Protein AF-A0A956T2R2-F1 (afdb_monomer_lite)

pLDDT: mean 74.55, std 13.49, range [37.69, 94.69]

Secondary structure (DSSP, 8-state):
-------PPPHHHHHHHHHHHHHHHHHHHHHHHHHHHHHHHHHHHHHHHHHHHHHHHHHHHHHHHB-GGG-EE-SSSSSEEEEE--TTPPBPTTS-B---EEEEEEEEPPTTS--EEEEEEEEPPPP-

Sequence (128 aa):
MFTRSHRGMTIVEIVSATAILILILSISFAAIRSGQRTQAGVQSTISLTGDVLAGVRQLRKDLETTNLTSVSVFETPPSCSMATTSESQPISEFGTPAWNGHIYYTLEKSDKKVAKLIRWVLPESKPG

Foldseek 3Di:
DDDPPPDPQDPVNVVVVVVVVVVVVVVVVVVVVVVVVVVVVVVVVVVVVVVVVVVVVVVVVLVVQFDPVQWDADPDPLRIKTFGADPPFDQPPVRHGDTQWMKTWDFDDDPPRDTDIDIDIGGDDPDD

Structure (mmCIF, N/CA/C/O backbone):
data_AF-A0A956T2R2-F1
#
_entry.id   AF-A0A956T2R2-F1
#
loop_
_atom_site.group_PDB
_atom_site.id
_atom_site.type_symbol
_atom_site.label_atom_id
_atom_site.label_alt_id
_atom_site.label_comp_id
_atom_site.label_asym_id
_atom_site.label_entity_id
_atom_site.label_seq_id
_atom_site.pdbx_PDB_ins_code
_atom_site.Cartn_x
_atom_site.Cartn_y
_atom_site.Cartn_z
_atom_site.occupancy
_atom_site.B_iso_or_equiv
_atom_site.auth_seq_id
_atom_site.auth_comp_id
_atom_site.auth_asym_id
_atom_site.auth_atom_id
_atom_site.pdbx_PDB_model_num
ATOM 1 N N . MET A 1 1 ? 37.352 39.498 -46.016 1.00 37.69 1 MET A N 1
ATOM 2 C CA . MET A 1 1 ? 37.502 38.805 -47.313 1.00 37.69 1 MET A CA 1
ATOM 3 C C . MET A 1 1 ? 37.034 37.366 -47.121 1.00 37.69 1 MET A C 1
ATOM 5 O O . MET A 1 1 ? 37.821 36.521 -46.727 1.00 37.69 1 MET A O 1
ATOM 9 N N . PHE A 1 2 ? 35.730 37.112 -47.261 1.00 44.75 2 PHE A N 1
ATOM 10 C CA . PHE A 1 2 ? 35.164 35.762 -47.157 1.00 44.75 2 PHE A CA 1
ATOM 11 C C . PHE A 1 2 ? 35.106 35.171 -48.562 1.00 44.75 2 PHE A C 1
ATOM 13 O O . PHE A 1 2 ? 34.284 35.581 -49.380 1.00 44.75 2 PHE A O 1
ATOM 20 N N . THR A 1 3 ? 36.003 34.240 -48.866 1.00 46.88 3 THR A N 1
ATOM 21 C CA . THR A 1 3 ? 35.925 33.445 -50.089 1.00 46.88 3 THR A CA 1
ATOM 22 C C . THR A 1 3 ? 34.761 32.470 -49.941 1.00 46.88 3 THR A C 1
ATOM 24 O O . THR A 1 3 ? 34.853 31.423 -49.305 1.00 46.88 3 THR A O 1
ATOM 27 N N . ARG A 1 4 ? 33.613 32.850 -50.508 1.00 50.78 4 ARG A N 1
ATOM 28 C CA . ARG A 1 4 ? 32.450 31.976 -50.648 1.00 50.78 4 ARG A CA 1
ATOM 29 C C . ARG A 1 4 ? 32.819 30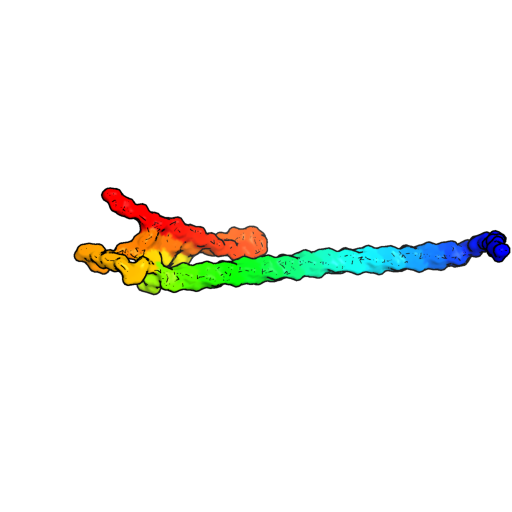.890 -51.662 1.00 50.78 4 ARG A C 1
ATOM 31 O O . ARG A 1 4 ? 32.736 31.096 -52.868 1.00 50.78 4 ARG A O 1
ATOM 38 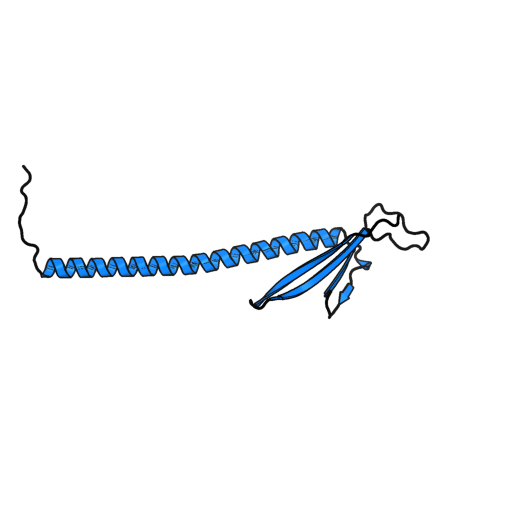N N . SER A 1 5 ? 33.310 29.761 -51.159 1.00 51.03 5 SER A N 1
ATOM 39 C CA . SER A 1 5 ? 33.584 28.566 -51.954 1.00 51.03 5 SER A CA 1
ATOM 40 C C . SER A 1 5 ? 32.259 28.019 -52.488 1.00 51.03 5 SER A C 1
ATOM 42 O O . SER A 1 5 ? 31.547 27.298 -51.794 1.00 51.03 5 SER A O 1
ATOM 44 N N . HIS A 1 6 ? 31.901 28.382 -53.720 1.00 53.88 6 HIS A N 1
ATOM 45 C CA . HIS A 1 6 ? 30.871 27.688 -54.492 1.00 53.88 6 HIS A CA 1
ATOM 46 C C . HIS A 1 6 ? 31.476 26.402 -55.069 1.00 53.88 6 HIS A C 1
ATOM 48 O O . HIS A 1 6 ? 31.714 26.282 -56.267 1.00 53.88 6 HIS A O 1
ATOM 54 N N . ARG A 1 7 ? 31.765 25.432 -54.198 1.00 63.03 7 ARG A N 1
ATOM 55 C CA . ARG A 1 7 ? 31.950 24.040 -54.613 1.00 63.03 7 ARG A CA 1
ATOM 56 C C . ARG A 1 7 ? 30.600 23.357 -54.459 1.00 63.03 7 ARG A C 1
ATOM 58 O O . ARG A 1 7 ? 30.077 23.273 -53.352 1.00 63.03 7 ARG A O 1
ATOM 65 N N . GLY A 1 8 ? 30.001 22.961 -55.581 1.00 64.44 8 GLY A N 1
ATOM 66 C CA . GLY A 1 8 ? 28.793 22.144 -55.571 1.00 64.44 8 GLY A CA 1
ATOM 67 C C . GLY A 1 8 ? 29.045 20.888 -54.743 1.00 64.44 8 GLY A C 1
ATOM 68 O O . GLY A 1 8 ? 30.078 20.240 -54.906 1.00 64.44 8 GLY A O 1
ATOM 69 N N . MET A 1 9 ? 28.130 20.594 -53.824 1.00 70.25 9 MET A N 1
ATOM 70 C CA . MET A 1 9 ? 28.221 19.413 -52.975 1.00 70.25 9 MET A CA 1
ATOM 71 C C . MET A 1 9 ? 28.152 18.171 -53.863 1.00 70.25 9 MET A C 1
ATOM 73 O O . MET A 1 9 ? 27.257 18.053 -54.705 1.00 70.25 9 MET A O 1
ATOM 77 N N . THR A 1 10 ? 29.120 17.269 -53.724 1.00 82.12 10 THR A N 1
ATOM 78 C CA . THR A 1 10 ? 29.126 16.052 -54.541 1.00 82.12 10 THR A CA 1
ATOM 79 C C . THR A 1 10 ? 28.007 15.118 -54.071 1.00 82.12 10 THR A C 1
ATOM 81 O O . THR A 1 10 ? 27.677 15.080 -52.887 1.00 82.12 10 THR A O 1
ATOM 84 N N . ILE A 1 11 ? 27.393 14.357 -54.985 1.00 79.81 11 ILE A N 1
ATOM 85 C CA . ILE A 1 11 ? 26.247 13.474 -54.671 1.00 79.81 11 ILE A CA 1
ATOM 86 C C . ILE A 1 11 ? 26.584 12.506 -53.523 1.00 79.81 11 ILE A C 1
ATOM 88 O O . ILE A 1 11 ? 25.751 12.255 -52.657 1.00 79.81 11 ILE A O 1
ATOM 92 N N . VAL A 1 12 ? 27.826 12.019 -53.472 1.00 81.38 12 VAL A N 1
ATOM 93 C CA . VAL A 1 12 ? 28.320 11.121 -52.415 1.00 81.38 12 VAL A CA 1
ATOM 94 C C . VAL A 1 12 ? 28.302 11.793 -51.038 1.00 81.38 12 VAL A C 1
ATOM 96 O O . VAL A 1 12 ? 27.950 11.157 -50.050 1.00 81.38 12 VAL A O 1
ATOM 99 N N . GLU A 1 13 ? 28.629 13.081 -50.972 1.00 81.25 13 GLU A N 1
ATOM 100 C CA . GLU A 1 13 ? 28.623 13.891 -49.748 1.00 81.25 13 GLU A CA 1
ATOM 101 C C . GLU A 1 13 ? 27.198 14.127 -49.228 1.00 81.25 13 GLU A C 1
ATOM 103 O O . GLU A 1 13 ? 26.951 14.069 -48.027 1.00 81.25 13 GLU A O 1
ATOM 108 N N . ILE A 1 14 ? 26.235 14.325 -50.136 1.00 85.69 14 ILE A N 1
ATOM 109 C CA . ILE A 1 14 ? 24.813 14.458 -49.783 1.00 85.69 14 ILE A CA 1
ATOM 110 C C . ILE A 1 14 ? 24.283 13.136 -49.221 1.00 85.69 14 ILE A C 1
ATOM 112 O O . ILE A 1 14 ? 23.589 13.129 -48.202 1.00 85.69 14 ILE A O 1
ATOM 116 N N . VAL A 1 15 ? 24.619 12.013 -49.866 1.00 87.19 15 VAL A N 1
ATOM 117 C CA . VAL A 1 15 ? 24.185 10.671 -49.447 1.00 87.19 15 VAL A CA 1
ATOM 118 C C . VAL A 1 15 ? 24.799 10.289 -48.099 1.00 87.19 15 VAL A C 1
ATOM 120 O O . VAL A 1 15 ? 24.097 9.772 -47.230 1.00 87.19 15 VAL A O 1
ATOM 123 N N . SER A 1 16 ? 26.083 10.582 -47.875 1.00 87.62 16 SER A N 1
ATOM 124 C CA . SER A 1 16 ? 26.724 10.304 -46.587 1.00 87.62 16 SER A CA 1
ATOM 125 C C . SER A 1 16 ? 26.167 11.192 -45.470 1.00 87.62 16 SER A C 1
ATOM 127 O O . SER A 1 16 ? 25.856 10.685 -44.391 1.00 87.62 16 SER A O 1
ATOM 129 N N . ALA A 1 17 ? 25.937 12.483 -45.731 1.00 87.81 17 ALA A N 1
ATOM 130 C CA . ALA A 1 17 ? 25.334 13.398 -44.764 1.00 87.81 17 ALA A CA 1
ATOM 131 C C . ALA A 1 17 ? 23.899 12.992 -44.388 1.00 87.81 17 ALA A C 1
ATOM 133 O O . ALA A 1 17 ? 23.543 12.999 -43.209 1.00 87.81 17 ALA A O 1
ATOM 134 N N . THR A 1 18 ? 23.080 12.584 -45.363 1.00 89.62 18 THR A N 1
ATOM 135 C CA . THR A 1 18 ? 21.710 12.107 -45.098 1.00 89.62 18 THR A CA 1
ATOM 136 C C . THR A 1 18 ? 21.693 10.788 -44.332 1.00 89.62 18 THR A C 1
ATOM 138 O O . THR A 1 18 ? 20.911 10.655 -43.390 1.00 89.62 18 THR A O 1
ATOM 141 N N . ALA A 1 19 ? 22.580 9.843 -44.652 1.00 91.00 19 ALA A N 1
ATOM 142 C CA . ALA A 1 19 ? 22.692 8.585 -43.913 1.00 91.00 19 ALA A CA 1
ATOM 143 C C . ALA A 1 19 ? 23.067 8.812 -42.438 1.00 91.00 19 ALA A C 1
ATOM 145 O O . ALA A 1 19 ? 22.430 8.252 -41.546 1.00 91.00 19 ALA A O 1
ATOM 146 N N . ILE A 1 20 ? 24.048 9.682 -42.172 1.00 92.56 20 ILE A N 1
ATOM 147 C CA . ILE A 1 20 ? 24.466 10.033 -40.806 1.00 92.56 20 ILE A CA 1
ATOM 148 C C . ILE A 1 20 ? 23.316 10.699 -40.044 1.00 92.56 20 ILE A C 1
ATOM 150 O O . ILE A 1 20 ? 23.062 10.364 -38.887 1.00 92.56 20 ILE A O 1
ATOM 154 N N . LEU A 1 21 ? 22.582 11.603 -40.694 1.00 93.75 21 LEU A N 1
ATOM 155 C CA . LEU A 1 21 ? 21.477 12.322 -40.067 1.00 93.75 21 LEU A CA 1
ATOM 156 C C . LEU A 1 21 ? 20.320 11.385 -39.681 1.00 93.75 21 LEU A C 1
ATOM 158 O O . LEU A 1 21 ? 19.794 11.490 -38.574 1.00 93.75 21 LEU A O 1
ATOM 162 N N . ILE A 1 22 ? 19.973 10.419 -40.538 1.00 94.69 22 ILE A N 1
ATOM 163 C CA . ILE A 1 22 ? 18.971 9.385 -40.226 1.00 94.69 22 ILE A CA 1
ATOM 164 C C . ILE A 1 22 ? 19.426 8.528 -39.039 1.00 94.69 22 ILE A C 1
ATOM 166 O O . ILE A 1 22 ? 18.631 8.230 -38.144 1.00 94.69 22 ILE A O 1
ATOM 170 N N . LEU A 1 23 ? 20.709 8.164 -38.997 1.00 94.12 23 LEU A N 1
ATOM 171 C CA . LEU A 1 23 ? 21.274 7.344 -37.928 1.00 94.12 23 LEU A CA 1
ATOM 172 C C . LEU A 1 23 ? 21.200 8.077 -36.580 1.00 94.12 23 LEU A C 1
ATOM 174 O O . LEU A 1 23 ? 20.687 7.522 -35.608 1.00 94.12 23 LEU A O 1
ATOM 178 N N . ILE A 1 24 ? 21.586 9.354 -36.542 1.00 94.00 24 ILE A N 1
ATOM 179 C CA . ILE A 1 24 ? 21.465 10.196 -35.343 1.00 94.00 24 ILE A CA 1
ATOM 180 C C . ILE A 1 24 ? 20.003 10.279 -34.887 1.00 94.00 24 ILE A C 1
ATOM 182 O O . ILE A 1 24 ? 19.714 10.011 -33.721 1.00 94.00 24 ILE A O 1
ATOM 186 N N . LEU A 1 25 ? 19.070 10.570 -35.800 1.00 93.75 25 LEU A N 1
ATOM 187 C CA . LEU A 1 25 ? 17.646 10.669 -35.466 1.00 93.75 25 LEU A CA 1
ATOM 188 C C . LEU A 1 25 ? 17.083 9.353 -34.913 1.00 93.75 25 LEU A C 1
ATOM 190 O O . LEU A 1 25 ? 16.322 9.373 -33.945 1.00 93.75 25 LEU A O 1
ATOM 194 N N . SER A 1 26 ? 17.477 8.210 -35.478 1.00 92.06 26 SER A N 1
ATOM 195 C CA . SER A 1 26 ? 17.033 6.895 -35.002 1.00 92.06 26 SER A CA 1
ATOM 196 C C . SER A 1 26 ? 17.535 6.574 -33.591 1.00 92.06 26 SER A C 1
ATOM 198 O O . SER A 1 26 ? 16.757 6.100 -32.760 1.00 92.06 26 SER A O 1
ATOM 200 N N . ILE A 1 27 ? 18.793 6.905 -33.278 1.00 91.62 27 ILE A N 1
ATOM 201 C CA . ILE A 1 27 ? 19.361 6.735 -31.935 1.00 91.62 27 ILE A CA 1
ATOM 202 C C . ILE A 1 27 ? 18.655 7.664 -30.946 1.00 91.62 27 ILE A C 1
ATOM 204 O O . ILE A 1 27 ? 18.245 7.218 -29.873 1.00 91.62 27 ILE A O 1
ATOM 208 N N . SER A 1 28 ? 18.457 8.936 -31.303 1.00 91.12 28 SER A N 1
ATOM 209 C CA . SER A 1 28 ? 17.742 9.892 -30.452 1.00 91.12 28 SER A CA 1
ATOM 210 C C . SER A 1 28 ? 16.311 9.434 -30.169 1.00 91.12 28 SER A C 1
ATOM 212 O O . SER A 1 28 ? 15.867 9.462 -29.021 1.00 91.12 28 SER A O 1
ATOM 214 N N . PHE A 1 29 ? 15.600 8.941 -31.185 1.00 89.88 29 PHE A N 1
ATOM 215 C CA . PHE A 1 29 ? 14.246 8.418 -31.024 1.00 89.88 29 PHE A CA 1
ATOM 216 C C . PHE A 1 29 ? 14.207 7.175 -30.123 1.00 89.88 29 PHE A C 1
ATOM 218 O O . PHE A 1 29 ? 13.356 7.073 -29.233 1.00 89.88 29 PHE A O 1
ATOM 225 N N . ALA A 1 30 ? 15.153 6.249 -30.297 1.00 84.75 30 ALA A N 1
ATOM 226 C CA . ALA A 1 30 ? 15.280 5.069 -29.447 1.00 84.75 30 ALA A CA 1
ATOM 227 C C . ALA A 1 30 ? 15.579 5.442 -27.984 1.00 84.75 30 ALA A C 1
ATOM 229 O O . ALA A 1 30 ? 14.966 4.884 -27.071 1.00 84.75 30 ALA A O 1
ATOM 230 N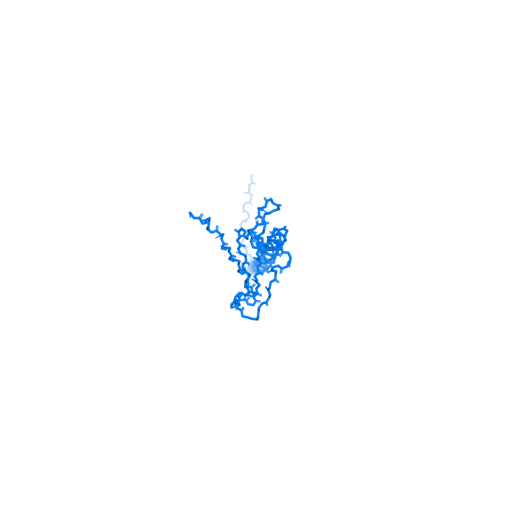 N . ALA A 1 31 ? 16.458 6.422 -27.754 1.00 81.75 31 ALA A N 1
ATOM 231 C CA . ALA A 1 31 ? 16.807 6.906 -26.422 1.00 81.75 31 ALA A CA 1
ATOM 232 C C . ALA A 1 31 ? 15.608 7.552 -25.707 1.00 81.75 31 ALA A C 1
ATOM 234 O O . ALA A 1 31 ? 15.338 7.225 -24.551 1.00 81.75 31 ALA A O 1
ATOM 235 N N . ILE A 1 32 ? 14.836 8.396 -26.402 1.00 86.00 32 ILE A N 1
ATOM 236 C CA . ILE A 1 32 ? 13.627 9.026 -25.844 1.00 86.00 32 ILE A CA 1
ATOM 237 C C . ILE A 1 32 ? 12.586 7.961 -25.478 1.00 86.00 32 ILE A C 1
ATOM 239 O O . ILE A 1 32 ? 12.045 7.972 -24.371 1.00 86.00 32 ILE A O 1
ATOM 243 N N . ARG A 1 33 ? 12.338 6.994 -26.372 1.00 80.31 33 ARG A N 1
ATOM 244 C CA . ARG A 1 33 ? 11.376 5.909 -26.121 1.00 80.31 33 ARG A CA 1
ATOM 245 C C . ARG A 1 33 ? 11.812 5.003 -24.966 1.00 80.31 33 ARG A C 1
ATOM 247 O O . ARG A 1 33 ? 10.968 4.531 -24.206 1.00 80.31 33 ARG A O 1
ATOM 254 N N . SER A 1 34 ? 13.115 4.760 -24.829 1.00 75.69 34 SER A N 1
ATOM 255 C CA . SER A 1 34 ? 13.685 4.024 -23.699 1.00 75.69 34 SER A CA 1
ATOM 256 C C . SER A 1 34 ? 13.502 4.795 -22.386 1.00 75.69 34 SER A C 1
ATOM 258 O O . SER A 1 34 ? 12.970 4.251 -21.420 1.00 75.69 34 SER A O 1
ATOM 260 N N . GLY A 1 35 ? 13.817 6.095 -22.376 1.00 64.88 35 GLY A N 1
ATOM 261 C CA . GLY A 1 35 ? 13.656 6.964 -21.208 1.00 64.88 35 GLY A CA 1
ATOM 262 C C . GLY A 1 35 ? 12.213 7.043 -20.703 1.00 64.88 35 GLY A C 1
ATOM 263 O O . GLY A 1 35 ? 11.980 6.927 -19.502 1.00 64.88 35 GLY A O 1
ATOM 264 N N . GLN A 1 36 ? 11.233 7.144 -21.607 1.00 71.62 36 GLN A N 1
ATOM 265 C CA . GLN A 1 36 ? 9.810 7.157 -21.240 1.00 71.62 36 GLN A CA 1
ATOM 266 C C . GLN A 1 36 ? 9.359 5.858 -20.553 1.00 71.62 36 GLN A C 1
ATOM 268 O O . GLN A 1 36 ? 8.576 5.898 -19.604 1.00 71.62 36 GLN A O 1
ATOM 273 N N . ARG A 1 37 ? 9.872 4.699 -20.989 1.00 61.03 37 ARG A N 1
ATOM 274 C CA . ARG A 1 37 ? 9.563 3.402 -20.361 1.00 61.03 37 ARG A CA 1
ATOM 275 C C . ARG A 1 37 ? 10.169 3.290 -18.964 1.00 61.03 37 ARG A C 1
ATOM 277 O O . ARG A 1 37 ? 9.504 2.802 -18.053 1.00 61.03 37 ARG A O 1
ATOM 284 N N . THR A 1 38 ? 11.390 3.784 -18.784 1.00 64.56 38 THR A N 1
ATOM 285 C CA . THR A 1 38 ? 12.073 3.780 -17.484 1.00 64.56 38 THR A CA 1
ATOM 286 C C . THR A 1 38 ? 11.405 4.732 -16.491 1.00 64.56 38 THR A C 1
ATOM 288 O O . THR A 1 38 ? 11.184 4.356 -15.342 1.00 64.56 38 THR A O 1
ATOM 291 N N . GLN A 1 39 ? 11.005 5.931 -16.927 1.00 60.84 39 GLN A N 1
ATOM 292 C CA . GLN A 1 39 ? 10.312 6.896 -16.066 1.00 60.84 39 GLN A CA 1
ATOM 293 C C . GLN A 1 39 ? 8.959 6.371 -15.574 1.00 60.84 39 GLN A C 1
ATOM 295 O O . GLN A 1 39 ? 8.654 6.493 -14.389 1.00 60.84 39 GLN A O 1
ATOM 300 N N . ALA A 1 40 ? 8.178 5.732 -16.451 1.00 60.28 40 ALA A N 1
ATOM 301 C CA . ALA A 1 40 ? 6.892 5.153 -16.069 1.00 60.28 40 ALA A CA 1
ATOM 302 C C . ALA A 1 40 ? 7.041 4.061 -14.992 1.00 60.28 40 ALA A C 1
ATOM 304 O O . ALA A 1 40 ? 6.276 4.048 -14.029 1.00 60.28 40 ALA A O 1
ATOM 305 N N . GLY A 1 41 ? 8.048 3.187 -15.120 1.00 54.78 41 GLY A N 1
ATOM 306 C CA . GLY A 1 41 ? 8.303 2.112 -14.1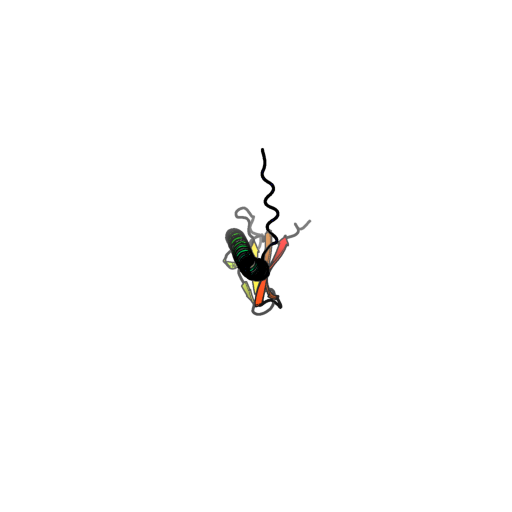53 1.00 54.78 41 GLY A CA 1
ATOM 307 C C . GLY A 1 41 ? 8.836 2.603 -12.802 1.00 54.78 41 GLY A C 1
ATOM 308 O O . GLY A 1 41 ? 8.450 2.088 -11.749 1.00 54.78 41 GLY A O 1
ATOM 309 N N . VAL A 1 42 ? 9.693 3.627 -12.803 1.00 59.75 42 VAL A N 1
ATOM 310 C CA . VAL A 1 42 ? 10.217 4.221 -11.562 1.00 59.75 42 VAL A CA 1
ATOM 311 C C . VAL A 1 42 ? 9.112 4.972 -10.819 1.00 59.75 42 VAL A C 1
ATOM 313 O O . VAL A 1 42 ? 8.933 4.752 -9.622 1.00 59.75 42 VAL A O 1
ATOM 316 N N . GLN A 1 43 ? 8.308 5.775 -11.522 1.00 55.50 43 GLN A N 1
ATOM 317 C CA . GLN A 1 43 ? 7.211 6.521 -10.906 1.00 55.50 43 GLN A CA 1
ATOM 318 C C . GLN A 1 43 ? 6.170 5.588 -10.277 1.00 55.50 43 GLN A C 1
ATOM 320 O O . GLN A 1 43 ? 5.769 5.807 -9.136 1.00 55.50 43 GLN A O 1
ATOM 325 N N . SER A 1 44 ? 5.780 4.508 -10.967 1.00 54.59 44 SER A N 1
ATOM 326 C CA . SER A 1 44 ? 4.834 3.535 -10.406 1.00 54.59 44 SER A CA 1
ATOM 327 C C . SER A 1 44 ? 5.379 2.847 -9.155 1.00 54.59 44 SER A C 1
ATOM 329 O O . SER A 1 44 ? 4.637 2.623 -8.205 1.00 54.59 44 SER A O 1
ATOM 331 N N . THR A 1 45 ? 6.679 2.542 -9.129 1.00 55.47 45 THR A N 1
ATOM 332 C CA . THR A 1 45 ? 7.320 1.881 -7.982 1.00 55.47 45 THR A CA 1
ATOM 333 C C . THR A 1 45 ? 7.393 2.812 -6.772 1.00 55.47 45 THR A C 1
ATOM 335 O O . THR A 1 45 ? 7.092 2.397 -5.651 1.00 55.47 45 THR A O 1
ATOM 338 N N . ILE A 1 46 ? 7.737 4.085 -6.990 1.00 51.91 46 ILE A N 1
ATOM 339 C CA . ILE A 1 46 ? 7.797 5.096 -5.927 1.00 51.91 46 ILE A CA 1
ATOM 340 C C . ILE A 1 46 ? 6.401 5.349 -5.347 1.00 51.91 46 ILE A C 1
ATOM 342 O O . ILE A 1 46 ? 6.249 5.344 -4.126 1.00 51.91 46 ILE A O 1
ATOM 346 N N . SER A 1 47 ? 5.377 5.507 -6.192 1.00 56.56 47 SER A N 1
ATOM 347 C CA . SER A 1 47 ? 3.997 5.713 -5.735 1.00 56.56 47 SER A CA 1
ATOM 348 C C . SER A 1 47 ? 3.471 4.529 -4.919 1.00 56.56 47 SER A C 1
ATOM 350 O O . SER A 1 47 ? 2.965 4.734 -3.820 1.00 56.56 47 SER A O 1
ATOM 352 N N . LEU A 1 48 ? 3.676 3.290 -5.387 1.00 64.19 48 LEU A N 1
ATOM 353 C CA . LEU A 1 48 ? 3.273 2.088 -4.645 1.00 64.19 48 LEU A CA 1
ATOM 354 C C . LEU A 1 48 ? 3.973 1.991 -3.283 1.00 64.19 48 LEU A C 1
ATOM 356 O O . LEU A 1 48 ? 3.343 1.670 -2.278 1.00 64.19 48 LEU A O 1
ATOM 360 N N . THR A 1 49 ? 5.271 2.298 -3.234 1.00 68.44 49 THR A N 1
ATOM 361 C CA . THR A 1 49 ? 6.039 2.269 -1.981 1.00 68.44 49 THR A CA 1
ATOM 362 C C . THR A 1 49 ? 5.547 3.340 -1.003 1.00 68.44 49 THR A C 1
ATOM 364 O O . THR A 1 49 ? 5.427 3.076 0.194 1.00 68.44 49 THR A O 1
ATOM 367 N N . GLY A 1 50 ? 5.220 4.536 -1.504 1.00 68.50 50 GLY A N 1
ATOM 368 C CA . GLY A 1 50 ? 4.655 5.625 -0.706 1.00 68.50 50 GLY A CA 1
ATOM 369 C C . GLY A 1 50 ? 3.310 5.263 -0.075 1.00 68.50 50 GLY A C 1
ATOM 370 O O . GLY A 1 50 ? 3.136 5.444 1.132 1.00 68.50 50 GLY A O 1
ATOM 371 N N . ASP A 1 51 ? 2.400 4.685 -0.860 1.00 72.31 51 ASP A N 1
ATOM 372 C CA . ASP A 1 51 ? 1.068 4.283 -0.397 1.00 72.31 51 ASP A CA 1
ATOM 373 C C . ASP A 1 51 ? 1.138 3.171 0.660 1.00 72.31 51 ASP A C 1
ATOM 375 O O . ASP A 1 51 ? 0.442 3.228 1.677 1.00 72.31 51 ASP A O 1
ATOM 379 N N . VAL A 1 52 ? 2.032 2.191 0.480 1.00 76.44 52 VAL A N 1
ATOM 380 C CA . VAL A 1 52 ? 2.254 1.123 1.469 1.00 76.44 52 VAL A CA 1
ATOM 381 C C . VAL A 1 52 ? 2.793 1.695 2.780 1.00 76.44 52 VAL A C 1
ATOM 383 O O . VAL A 1 52 ? 2.286 1.360 3.850 1.00 76.44 52 VAL A O 1
ATOM 386 N N . LEU A 1 53 ? 3.782 2.593 2.727 1.00 79.81 53 LEU A N 1
ATOM 387 C CA . LEU A 1 53 ? 4.336 3.218 3.932 1.00 79.81 53 LEU A CA 1
ATOM 388 C C . LEU A 1 53 ? 3.302 4.079 4.666 1.00 79.81 53 LEU A C 1
ATOM 390 O O . LEU A 1 53 ? 3.253 4.055 5.898 1.00 79.81 53 LEU A O 1
ATOM 394 N N . ALA A 1 54 ? 2.468 4.820 3.934 1.00 81.44 54 ALA A N 1
ATOM 395 C CA . ALA A 1 54 ? 1.372 5.587 4.516 1.00 81.44 54 ALA A CA 1
ATOM 396 C C . ALA A 1 54 ? 0.343 4.666 5.194 1.00 81.44 54 ALA A C 1
ATOM 398 O O . ALA A 1 54 ? -0.034 4.912 6.340 1.00 81.44 54 ALA A O 1
ATOM 399 N N . GLY A 1 55 ? -0.035 3.565 4.534 1.00 82.00 55 GLY A N 1
ATOM 400 C CA . GLY A 1 55 ? -0.937 2.555 5.087 1.00 82.00 55 GLY A CA 1
ATOM 401 C C . GLY A 1 55 ? -0.397 1.907 6.363 1.00 82.00 55 GLY A C 1
ATOM 402 O O . GLY A 1 55 ? -1.114 1.823 7.357 1.00 82.00 55 GLY A O 1
ATOM 403 N N . VAL A 1 56 ? 0.884 1.523 6.382 1.00 83.06 56 VAL A N 1
ATOM 404 C CA . VAL A 1 56 ? 1.536 0.932 7.565 1.00 83.06 56 VAL A CA 1
ATOM 405 C C . VAL A 1 56 ? 1.589 1.920 8.731 1.00 83.06 56 VAL A C 1
ATOM 407 O O . VAL A 1 56 ? 1.298 1.545 9.866 1.00 83.06 56 VAL A O 1
ATOM 410 N N . ARG A 1 57 ? 1.929 3.191 8.477 1.00 86.44 57 ARG A N 1
ATOM 411 C CA . ARG A 1 57 ? 1.930 4.234 9.519 1.00 86.44 57 ARG A CA 1
ATOM 412 C C . ARG A 1 57 ? 0.537 4.449 10.103 1.00 86.44 57 ARG A C 1
ATOM 414 O O . ARG A 1 57 ? 0.404 4.566 11.317 1.00 86.44 57 ARG A O 1
ATOM 421 N N . GLN A 1 58 ? -0.482 4.476 9.248 1.00 84.81 58 GLN A N 1
ATOM 422 C CA . GLN A 1 58 ? -1.866 4.633 9.677 1.00 84.81 58 GLN A CA 1
ATOM 423 C C . GLN A 1 58 ? -2.327 3.438 10.520 1.00 84.81 58 GLN A C 1
ATOM 425 O O . GLN A 1 58 ? -2.848 3.632 11.612 1.00 84.81 58 GLN A O 1
ATOM 430 N N . LEU A 1 59 ? -2.063 2.213 10.060 1.00 84.44 59 LEU A N 1
ATOM 431 C CA . LEU A 1 59 ? -2.427 0.988 10.771 1.00 84.44 59 LEU A CA 1
ATOM 432 C C . LEU A 1 59 ? -1.732 0.888 12.134 1.00 84.44 59 LEU A C 1
ATOM 434 O O . LEU A 1 59 ? -2.351 0.481 13.112 1.00 84.44 59 LEU A O 1
ATOM 438 N N . ARG A 1 60 ? -0.468 1.319 12.228 1.00 86.69 60 ARG A N 1
ATOM 439 C CA . ARG A 1 60 ? 0.253 1.404 13.504 1.00 86.69 60 ARG A CA 1
ATOM 440 C C . ARG A 1 60 ? -0.432 2.354 14.485 1.00 86.69 60 ARG A C 1
ATOM 442 O O . ARG A 1 60 ? -0.672 1.973 15.622 1.00 86.69 60 ARG A O 1
ATOM 449 N N . LYS A 1 61 ? -0.778 3.561 14.033 1.00 85.94 61 LYS A N 1
ATOM 450 C CA . LYS A 1 61 ? -1.477 4.557 14.855 1.00 85.94 61 LYS A CA 1
ATOM 451 C C . LYS A 1 61 ? -2.840 4.046 15.330 1.00 85.94 61 LYS A C 1
ATOM 453 O O . LYS A 1 61 ? -3.236 4.277 16.468 1.00 85.94 61 LYS A O 1
ATOM 458 N N . ASP A 1 62 ? -3.561 3.348 14.459 1.00 85.88 62 ASP A N 1
ATOM 459 C CA . ASP A 1 62 ? -4.857 2.772 14.804 1.00 85.88 62 ASP A CA 1
ATOM 460 C C . ASP A 1 62 ? -4.697 1.633 15.829 1.00 85.88 62 ASP A C 1
ATOM 462 O O . ASP A 1 62 ? -5.422 1.612 16.818 1.00 85.88 62 ASP A O 1
ATOM 466 N N . LEU A 1 63 ? -3.682 0.769 15.690 1.00 82.94 63 LEU A N 1
ATOM 467 C CA . LEU A 1 63 ? -3.338 -0.251 16.692 1.00 82.94 63 LEU A CA 1
ATOM 468 C C . LEU A 1 63 ? -2.980 0.342 18.061 1.00 82.94 63 LEU A C 1
ATOM 470 O O . LEU A 1 63 ? -3.409 -0.195 19.074 1.00 82.94 63 LEU A O 1
ATOM 474 N N . GLU A 1 64 ? -2.231 1.446 18.097 1.00 84.31 64 GLU A N 1
ATOM 475 C CA . GLU A 1 64 ? -1.851 2.134 19.343 1.00 84.31 64 GLU A CA 1
ATOM 476 C C . GLU A 1 64 ? -3.064 2.693 20.106 1.00 84.31 64 GLU A C 1
ATOM 478 O O . GLU A 1 64 ? -3.015 2.829 21.322 1.00 84.31 64 GLU A O 1
ATOM 483 N N . THR A 1 65 ? -4.161 2.995 19.407 1.00 79.88 65 THR A N 1
ATOM 484 C CA . THR A 1 65 ? -5.401 3.532 20.006 1.00 79.88 65 THR A CA 1
ATOM 485 C C . THR A 1 65 ? -6.495 2.476 20.191 1.00 79.88 65 THR A C 1
ATOM 487 O O . THR A 1 65 ? -7.579 2.770 20.703 1.00 79.88 65 THR A O 1
ATOM 490 N N . THR A 1 66 ? -6.226 1.243 19.764 1.00 82.38 66 THR A N 1
ATOM 491 C CA . THR A 1 66 ? -7.157 0.119 19.826 1.00 82.38 66 THR A CA 1
ATOM 492 C C . THR A 1 66 ? -6.923 -0.677 21.101 1.00 82.38 66 THR A C 1
ATOM 494 O O . THR A 1 66 ? -5.787 -0.987 21.455 1.00 82.38 66 THR A O 1
ATOM 497 N N . ASN A 1 67 ? -7.998 -1.108 21.758 1.00 78.81 67 ASN A N 1
ATOM 498 C CA . ASN A 1 67 ? -7.862 -2.133 22.785 1.00 78.81 67 ASN A CA 1
ATOM 499 C C . ASN A 1 67 ? -7.588 -3.482 22.116 1.00 78.81 67 ASN A C 1
ATOM 501 O O . ASN A 1 67 ? -8.433 -3.988 21.374 1.00 78.81 67 ASN A O 1
ATOM 505 N N . LEU A 1 68 ? -6.432 -4.085 22.390 1.00 76.50 68 LEU A N 1
ATOM 506 C CA . LEU A 1 68 ? -6.001 -5.331 21.749 1.00 76.50 68 LEU A CA 1
ATOM 507 C C . LEU A 1 68 ? -6.994 -6.491 21.933 1.00 76.50 68 LEU A C 1
ATOM 509 O O . LEU A 1 68 ? -7.052 -7.373 21.082 1.00 76.50 68 LEU A O 1
ATOM 513 N N . THR A 1 69 ? -7.812 -6.480 22.990 1.00 77.38 69 THR A N 1
ATOM 514 C CA . THR A 1 69 ? -8.849 -7.504 23.219 1.00 77.38 69 THR A CA 1
ATOM 515 C C . THR A 1 69 ? -10.050 -7.386 22.280 1.00 77.38 69 THR A C 1
ATOM 517 O O . THR A 1 69 ? -10.804 -8.342 22.130 1.00 77.38 69 THR A O 1
ATOM 520 N N . SER A 1 70 ? -10.233 -6.231 21.638 1.00 80.75 70 SER A N 1
ATOM 521 C CA . SER A 1 70 ? -11.352 -5.957 20.728 1.00 80.75 70 SER A CA 1
ATOM 522 C C . SER A 1 70 ? -11.064 -6.306 19.265 1.00 80.75 70 SER A C 1
ATOM 524 O O . SER A 1 70 ? -11.958 -6.215 18.420 1.00 80.75 70 SER A O 1
ATOM 526 N N . VAL A 1 71 ? -9.820 -6.683 18.949 1.00 83.62 71 VAL A N 1
ATOM 527 C CA . VAL A 1 71 ? -9.407 -6.999 17.581 1.00 83.62 71 VAL A CA 1
ATOM 528 C C . VAL A 1 71 ? -10.048 -8.314 17.156 1.00 83.62 71 VAL A C 1
ATOM 530 O O . VAL A 1 71 ? -9.805 -9.365 17.745 1.00 83.62 71 VAL A O 1
ATOM 533 N N . SER A 1 72 ? -10.855 -8.257 16.104 1.00 85.25 72 SER A N 1
ATOM 534 C CA . SER A 1 72 ? -11.528 -9.416 15.518 1.00 85.25 72 SER A CA 1
ATOM 535 C C . SER A 1 72 ? -11.269 -9.470 14.019 1.00 85.25 72 SER A C 1
ATOM 537 O O . SER A 1 72 ? -11.237 -8.443 13.343 1.00 85.25 72 SER A O 1
ATOM 539 N N . VAL A 1 73 ? -11.048 -10.678 13.503 1.00 86.50 73 VAL A N 1
ATOM 540 C CA . VAL A 1 73 ? -10.745 -10.942 12.092 1.00 86.50 73 VAL A CA 1
ATOM 541 C C . VAL A 1 73 ? -11.867 -11.789 11.513 1.00 86.50 73 VAL A C 1
ATOM 543 O O . VAL A 1 73 ? -12.301 -12.753 12.142 1.00 86.50 73 VAL A O 1
ATOM 546 N N . PHE A 1 74 ? -12.320 -11.437 10.315 1.00 86.19 74 PHE A N 1
ATOM 547 C CA . PHE A 1 74 ? -13.427 -12.101 9.638 1.00 86.19 74 PHE A CA 1
ATOM 548 C C . PHE A 1 74 ? -13.015 -12.513 8.223 1.00 86.19 74 PHE A C 1
ATOM 550 O O . PHE A 1 74 ? -12.245 -11.825 7.552 1.00 86.19 74 PHE A O 1
ATOM 557 N N . GLU A 1 75 ? -13.555 -13.636 7.748 1.00 80.44 75 GLU A N 1
ATOM 558 C CA . GLU A 1 75 ? -13.340 -14.101 6.370 1.00 80.44 75 GLU A CA 1
ATOM 559 C C . GLU A 1 75 ? -14.124 -13.262 5.349 1.00 80.44 75 GLU A C 1
ATOM 561 O O . GLU A 1 75 ? -13.715 -13.115 4.196 1.00 80.44 75 GLU A O 1
ATOM 566 N N . THR A 1 76 ? -15.239 -12.672 5.781 1.00 81.50 76 THR A N 1
ATOM 567 C CA . THR A 1 76 ? -16.078 -11.770 4.989 1.00 81.50 76 THR A CA 1
ATOM 568 C C . THR A 1 76 ? -15.864 -10.316 5.405 1.00 81.50 76 THR A C 1
ATOM 570 O O . THR A 1 76 ? -15.597 -10.063 6.577 1.00 81.50 76 THR A O 1
ATOM 573 N N . PRO A 1 77 ? -16.024 -9.337 4.495 1.00 79.12 77 PRO A N 1
ATOM 574 C CA . PRO A 1 77 ? -15.994 -7.924 4.858 1.00 79.12 77 PRO A CA 1
ATOM 575 C C . PRO A 1 77 ? -16.978 -7.594 6.000 1.00 79.12 77 PRO A C 1
ATOM 577 O O . PRO A 1 77 ? -18.131 -8.022 5.924 1.00 79.12 77 PRO A O 1
ATOM 580 N N . PRO A 1 78 ? -16.569 -6.803 7.009 1.00 82.12 78 PRO A N 1
ATOM 581 C CA . PRO A 1 78 ? -15.229 -6.239 7.199 1.00 82.12 78 PRO A CA 1
ATOM 582 C C . PRO A 1 78 ? -14.201 -7.298 7.625 1.00 82.12 78 PRO A C 1
ATOM 584 O O . PRO A 1 78 ? -14.416 -7.998 8.601 1.00 82.12 78 PRO A O 1
ATOM 587 N N . SER A 1 79 ? -13.058 -7.386 6.935 1.00 82.88 79 SER A N 1
ATOM 588 C CA . SER A 1 79 ? -12.022 -8.401 7.207 1.00 82.88 79 SER A CA 1
ATOM 589 C C . SER A 1 79 ? -11.355 -8.259 8.580 1.00 82.88 79 SER A C 1
ATOM 591 O O . SER A 1 79 ? -10.832 -9.232 9.117 1.00 82.88 79 SER A O 1
ATOM 593 N N . CYS A 1 80 ? -11.342 -7.056 9.151 1.00 84.69 80 CYS A N 1
ATOM 594 C CA . CYS A 1 80 ? -10.868 -6.801 10.508 1.00 84.69 80 CYS A CA 1
ATOM 595 C C . CYS A 1 80 ? -11.713 -5.700 11.160 1.00 84.69 80 CYS A C 1
ATOM 597 O O . CYS A 1 80 ? -12.056 -4.715 10.501 1.00 84.69 80 CYS A O 1
ATOM 599 N N . SER A 1 81 ? -12.028 -5.865 12.442 1.00 86.88 81 SER A N 1
ATOM 600 C CA . SER A 1 81 ? -12.705 -4.880 13.287 1.00 86.88 81 SER A CA 1
ATOM 601 C C . SER A 1 81 ? -11.884 -4.622 14.543 1.00 86.88 81 SER A C 1
ATOM 603 O O . SER A 1 81 ? -11.329 -5.543 15.141 1.00 86.88 81 SER A O 1
ATOM 605 N N . MET A 1 82 ? -11.821 -3.359 14.940 1.00 87.88 82 MET A N 1
ATOM 606 C CA . MET A 1 82 ? -11.009 -2.855 16.041 1.00 87.88 82 MET A CA 1
ATOM 607 C C . MET A 1 82 ? -11.826 -1.816 16.802 1.00 87.88 82 MET A C 1
ATOM 609 O O . MET A 1 82 ? -12.386 -0.916 16.179 1.00 87.88 82 MET A O 1
ATOM 613 N N . ALA A 1 83 ? -11.924 -1.922 18.125 1.00 84.50 83 ALA A N 1
ATOM 614 C CA . ALA A 1 83 ? -12.585 -0.908 18.940 1.00 84.50 83 ALA A CA 1
ATOM 615 C C . ALA A 1 83 ? -11.545 0.021 19.574 1.00 84.50 83 ALA A C 1
ATOM 617 O O . ALA A 1 83 ? -10.552 -0.421 20.161 1.00 84.50 83 ALA A O 1
ATOM 618 N N . THR A 1 84 ? -11.772 1.325 19.446 1.00 79.50 84 THR A N 1
ATOM 619 C CA . THR A 1 84 ? -10.878 2.335 20.005 1.00 79.50 84 THR A CA 1
ATOM 620 C C . THR A 1 84 ? -11.295 2.676 21.425 1.00 79.50 84 THR A C 1
ATOM 622 O O . THR A 1 84 ? -12.476 2.836 21.736 1.00 79.50 84 THR A O 1
ATOM 625 N N . THR A 1 85 ? -10.311 2.803 22.308 1.00 71.75 85 THR A N 1
ATOM 626 C CA . THR A 1 85 ? -10.530 3.221 23.698 1.00 71.75 85 THR A CA 1
ATOM 627 C C . THR A 1 85 ? -9.645 4.410 23.992 1.00 71.75 85 THR A C 1
ATOM 629 O O . THR A 1 85 ? -8.479 4.421 23.605 1.00 71.75 85 THR A O 1
ATOM 632 N N . SER A 1 86 ? -10.169 5.409 24.694 1.00 66.44 86 SER A N 1
ATOM 633 C CA . SER A 1 86 ? -9.306 6.430 25.287 1.00 66.44 86 SER A CA 1
ATOM 634 C C . SER A 1 86 ? -8.835 5.913 26.639 1.00 66.44 86 SER A C 1
ATOM 636 O O . SER A 1 86 ? -9.64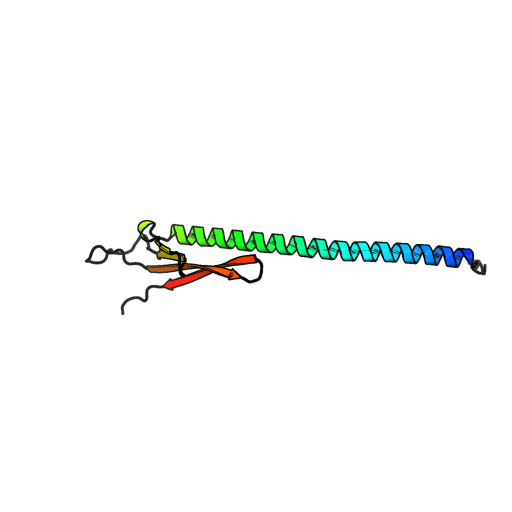5 5.406 27.412 1.00 66.44 86 SER A O 1
ATOM 638 N N . GLU A 1 87 ? -7.546 6.077 26.942 1.00 59.28 87 GLU A N 1
ATOM 639 C CA . GLU A 1 87 ? -6.941 5.681 28.225 1.00 59.28 87 GLU A CA 1
ATOM 640 C C . GLU A 1 87 ? -7.633 6.305 29.454 1.00 59.28 87 GLU A C 1
ATOM 642 O O . GLU A 1 87 ? -7.452 5.833 30.571 1.00 59.28 87 GLU A O 1
ATOM 647 N N . SER A 1 88 ? -8.442 7.353 29.260 1.00 58.34 88 SER A N 1
ATOM 648 C CA . SER A 1 88 ? -9.077 8.136 30.327 1.00 58.34 88 SER A CA 1
ATOM 649 C C . SER A 1 88 ? -10.579 7.863 30.518 1.00 58.34 88 SER A C 1
ATOM 651 O O . SER A 1 88 ? -11.239 8.624 31.232 1.00 58.34 88 SER A O 1
ATOM 653 N N . GLN A 1 89 ? -11.173 6.860 29.866 1.00 57.69 89 GLN A N 1
ATOM 654 C CA . GLN A 1 89 ? -12.633 6.729 29.899 1.00 57.69 89 GLN A CA 1
ATOM 655 C C . GLN A 1 89 ? -13.188 5.991 31.121 1.00 57.69 89 GLN A C 1
ATOM 657 O O . GLN A 1 89 ? -12.637 4.968 31.529 1.00 57.69 89 GLN A O 1
ATOM 662 N N . PRO A 1 90 ? -14.312 6.479 31.685 1.00 55.47 90 PRO A N 1
ATOM 663 C CA . PRO A 1 90 ? -15.013 5.776 32.742 1.00 55.47 90 PRO A CA 1
ATOM 664 C C . PRO A 1 90 ? -15.532 4.441 32.206 1.00 55.47 90 PRO A C 1
ATOM 666 O O . PRO A 1 90 ? -16.105 4.354 31.119 1.00 55.47 90 PRO A O 1
ATOM 669 N N . ILE A 1 91 ? -15.310 3.395 32.990 1.00 59.88 91 ILE A N 1
ATOM 670 C CA . ILE A 1 91 ? -15.927 2.092 32.778 1.00 59.88 91 ILE A CA 1
ATOM 671 C C . ILE A 1 91 ? -17.432 2.284 33.019 1.00 59.88 91 ILE A C 1
ATOM 673 O O . ILE A 1 91 ? -17.821 2.918 34.001 1.00 59.88 91 ILE A O 1
ATOM 677 N N . SER A 1 92 ? -18.271 1.779 32.113 1.00 61.47 92 SER A N 1
ATOM 678 C CA . SER A 1 92 ? -19.725 1.719 32.311 1.00 61.47 92 SER A CA 1
ATOM 679 C C . SER A 1 92 ? -20.055 1.021 33.636 1.00 61.47 92 SER A C 1
ATOM 681 O O . SER A 1 92 ? -19.299 0.156 34.081 1.00 61.47 92 SER A O 1
ATOM 683 N N . GLU A 1 93 ? -21.206 1.317 34.248 1.00 61.19 93 GLU A N 1
ATOM 684 C CA . GLU A 1 93 ? -21.675 0.641 35.474 1.00 61.19 93 GLU A CA 1
ATOM 685 C C . GLU A 1 93 ? -21.704 -0.897 35.342 1.00 61.19 93 GLU A C 1
ATOM 687 O O . GLU A 1 93 ? -21.608 -1.616 36.333 1.00 61.19 93 GLU A O 1
ATOM 692 N N . PHE A 1 94 ? -21.756 -1.407 34.107 1.00 64.56 94 PHE A N 1
ATOM 693 C CA . PHE A 1 94 ? -21.734 -2.833 33.775 1.00 64.56 94 PHE A CA 1
ATOM 694 C C . PHE A 1 94 ? -20.335 -3.411 33.508 1.00 64.56 94 PHE A C 1
ATOM 696 O O . PHE A 1 94 ? -20.215 -4.531 33.014 1.00 64.56 94 PHE A O 1
ATOM 703 N N . GLY A 1 95 ? -19.260 -2.671 33.788 1.00 57.59 95 GLY A N 1
ATOM 704 C CA . GLY A 1 95 ? -17.894 -3.150 33.567 1.00 57.59 95 GLY A CA 1
ATOM 705 C C . GLY A 1 95 ? -17.458 -3.151 32.097 1.00 57.59 95 GLY A C 1
ATOM 706 O O . GLY A 1 95 ? -16.364 -3.622 31.786 1.00 57.59 95 GLY A O 1
ATOM 707 N N . THR A 1 96 ? -18.283 -2.633 31.181 1.00 59.69 96 THR A N 1
ATOM 708 C CA . THR A 1 96 ? -17.909 -2.488 29.774 1.00 59.69 96 THR A CA 1
ATOM 709 C C . THR A 1 96 ? -17.081 -1.214 29.579 1.00 59.69 96 THR A C 1
ATOM 711 O O . THR A 1 96 ? -17.489 -0.140 30.034 1.00 59.69 96 THR A O 1
ATOM 714 N N . PRO A 1 97 ? -15.909 -1.286 28.925 1.00 60.47 97 PRO A N 1
ATOM 715 C CA . PRO A 1 97 ? -15.182 -0.079 28.552 1.00 60.47 97 PRO A CA 1
ATOM 716 C C . PRO A 1 97 ? -16.040 0.732 27.571 1.00 60.47 97 PRO A C 1
ATOM 718 O O . PRO A 1 97 ? -16.620 0.164 26.646 1.00 60.47 97 PRO A O 1
ATOM 721 N N . ALA A 1 98 ? -16.153 2.044 27.789 1.00 64.19 98 ALA A N 1
ATOM 722 C CA . ALA A 1 98 ? -16.797 2.935 26.829 1.00 64.19 98 ALA A CA 1
ATOM 723 C C . ALA A 1 98 ? -15.942 2.964 25.550 1.00 64.19 98 ALA A C 1
ATOM 725 O O . ALA A 1 98 ? -14.772 3.346 25.589 1.00 64.19 98 ALA A O 1
ATOM 726 N N . TRP A 1 99 ? -16.484 2.479 24.435 1.00 70.31 99 TRP A N 1
ATOM 727 C CA . TRP A 1 99 ? -15.755 2.365 23.173 1.00 70.31 99 TRP A CA 1
ATOM 728 C C . TRP A 1 99 ? -15.906 3.660 22.379 1.00 70.31 99 TRP A C 1
ATOM 730 O O . TRP A 1 99 ? -16.958 3.910 21.824 1.00 70.31 99 TRP A O 1
ATOM 740 N N . ASN A 1 100 ? -14.853 4.458 22.208 1.00 71.19 100 ASN A N 1
ATOM 741 C CA . ASN A 1 100 ? -14.949 5.732 21.469 1.00 71.19 100 ASN A CA 1
ATOM 742 C C . ASN A 1 100 ? -15.309 5.604 19.987 1.00 71.19 100 ASN A C 1
ATOM 744 O O . ASN A 1 100 ? -15.616 6.597 19.317 1.00 71.19 100 ASN A O 1
ATOM 748 N N . GLY A 1 101 ? -15.207 4.401 19.446 1.00 78.75 101 GLY A N 1
ATOM 749 C CA . GLY A 1 101 ? -15.571 4.113 18.080 1.00 78.75 101 GLY A CA 1
ATOM 750 C C . GLY A 1 101 ? -15.032 2.775 17.620 1.00 78.75 101 GLY A C 1
ATOM 751 O O . GLY A 1 101 ? -14.335 2.055 18.337 1.00 78.75 101 GLY A O 1
ATOM 752 N N . HIS A 1 102 ? -15.350 2.472 16.370 1.00 85.94 102 HIS A N 1
ATOM 753 C CA . HIS A 1 102 ? -14.925 1.255 15.704 1.00 85.94 102 HIS A CA 1
ATOM 754 C C . HIS A 1 102 ? -14.187 1.587 14.413 1.00 85.94 102 HIS A C 1
ATOM 756 O O . HIS A 1 102 ? -14.607 2.447 13.635 1.00 85.94 102 HIS A O 1
ATOM 762 N N . ILE A 1 103 ? -13.079 0.893 14.183 1.00 87.50 103 ILE A N 1
ATOM 763 C CA . ILE A 1 103 ? -12.305 0.937 12.950 1.00 87.50 103 ILE A CA 1
ATOM 764 C C . ILE A 1 103 ? -12.484 -0.405 12.251 1.00 87.50 103 ILE A C 1
ATOM 766 O O . ILE A 1 103 ? -12.273 -1.462 12.843 1.00 87.50 103 ILE A O 1
ATOM 770 N N . TYR A 1 104 ? -12.845 -0.351 10.975 1.00 89.12 104 TYR A N 1
ATOM 771 C CA . TYR A 1 104 ? -13.022 -1.522 10.129 1.00 89.12 104 TYR A CA 1
ATOM 772 C C . TYR A 1 104 ? -12.051 -1.477 8.960 1.00 89.12 104 TYR A C 1
ATOM 774 O O . TYR A 1 104 ? -11.899 -0.433 8.318 1.00 89.12 104 TYR A O 1
ATOM 782 N N . TYR A 1 105 ? -11.450 -2.619 8.641 1.00 89.12 105 TYR A N 1
ATOM 783 C CA . TYR A 1 105 ? -10.601 -2.787 7.468 1.00 89.12 105 TYR A CA 1
ATOM 784 C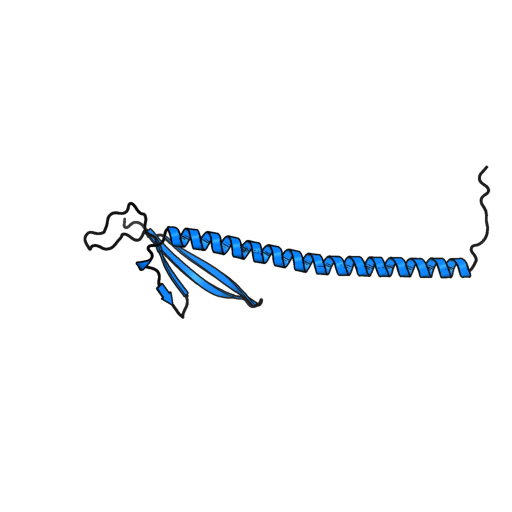 C . TYR A 1 105 ? -11.121 -3.881 6.545 1.00 89.12 105 TYR A C 1
ATOM 786 O O . TYR A 1 105 ? -11.553 -4.940 6.995 1.00 89.12 105 TYR A O 1
ATOM 794 N N . THR A 1 106 ? -10.994 -3.645 5.242 1.00 88.25 106 THR A N 1
ATOM 795 C CA . THR A 1 106 ? -11.231 -4.636 4.185 1.00 88.25 106 THR A CA 1
ATOM 796 C C . THR A 1 106 ? -10.182 -4.485 3.104 1.00 88.25 106 THR A C 1
ATOM 798 O O . THR A 1 106 ? -9.807 -3.372 2.737 1.00 88.25 106 THR A O 1
ATOM 801 N N . LEU A 1 107 ? -9.745 -5.612 2.550 1.00 84.12 107 LEU A N 1
ATOM 802 C CA . LEU A 1 107 ? -8.986 -5.632 1.308 1.00 84.12 107 LEU A CA 1
ATOM 803 C C . LEU A 1 107 ? -9.956 -5.756 0.134 1.00 84.12 107 LEU A C 1
ATOM 805 O O . LEU A 1 107 ? -10.528 -6.816 -0.113 1.00 84.12 107 LEU A O 1
ATOM 809 N N . GLU A 1 108 ? -10.140 -4.664 -0.597 1.00 82.44 108 GLU A N 1
ATOM 810 C CA . GLU A 1 108 ? -10.902 -4.667 -1.838 1.00 82.44 108 GLU A CA 1
ATOM 811 C C . GLU A 1 108 ? -10.007 -5.161 -2.977 1.00 82.44 108 GLU A C 1
ATOM 813 O O . GLU A 1 108 ? -8.900 -4.657 -3.205 1.00 82.44 108 GLU A O 1
ATOM 818 N N . LYS A 1 109 ? -10.478 -6.175 -3.706 1.00 75.25 109 LYS A N 1
ATOM 819 C CA . LYS A 1 109 ? -9.802 -6.649 -4.914 1.00 75.25 109 LYS A CA 1
ATOM 820 C C . LYS A 1 109 ? -9.947 -5.577 -5.994 1.00 75.25 109 LYS A C 1
ATOM 822 O O . LYS A 1 109 ? -11.058 -5.290 -6.419 1.00 75.25 109 LYS A O 1
ATOM 827 N N . SER A 1 110 ? -8.834 -5.003 -6.448 1.00 71.44 110 SER A N 1
ATOM 828 C CA . SER A 1 110 ? -8.820 -4.135 -7.629 1.00 71.44 110 SER A CA 1
ATOM 829 C C . SER A 1 110 ? -8.438 -4.938 -8.870 1.00 71.44 110 SER A C 1
ATOM 831 O O . SER A 1 110 ? -7.559 -5.802 -8.806 1.00 71.44 110 SER A O 1
ATOM 833 N N . ASP A 1 111 ? -9.018 -4.587 -10.019 1.00 66.44 111 ASP A N 1
ATOM 834 C CA . ASP A 1 111 ? -8.731 -5.196 -11.328 1.00 66.44 111 ASP A CA 1
ATOM 835 C C . ASP A 1 111 ? -7.242 -5.143 -11.725 1.00 66.44 111 ASP A C 1
ATOM 837 O O . ASP A 1 111 ? -6.782 -5.888 -12.589 1.00 66.44 111 ASP A O 1
ATOM 841 N N . LYS A 1 112 ? -6.442 -4.282 -11.082 1.00 60.56 112 LYS A N 1
ATOM 842 C CA . LYS A 1 112 ? -5.034 -4.023 -11.427 1.00 60.56 112 LYS A CA 1
ATOM 843 C C . LYS A 1 112 ? -3.999 -4.850 -10.647 1.00 60.56 112 LYS A C 1
ATOM 845 O O . LYS A 1 112 ? -2.872 -4.396 -10.483 1.00 60.56 112 LYS A O 1
ATOM 850 N N . LYS A 1 113 ? -4.327 -6.064 -10.186 1.00 62.75 113 LYS A N 1
ATOM 851 C CA . LYS A 1 113 ? -3.444 -6.958 -9.383 1.00 62.75 113 LYS A CA 1
ATOM 852 C C . LYS A 1 113 ? -2.986 -6.407 -8.021 1.00 62.75 113 LYS A C 1
ATOM 854 O O . LYS A 1 113 ? -2.243 -7.089 -7.321 1.00 62.75 113 LYS A O 1
ATOM 859 N N . VAL A 1 114 ? -3.419 -5.213 -7.624 1.00 67.19 114 VAL A N 1
ATOM 860 C CA . VAL A 1 114 ? -3.071 -4.597 -6.337 1.00 67.19 114 VAL A CA 1
ATOM 861 C C . VAL A 1 114 ? -4.348 -4.481 -5.515 1.00 67.19 114 VAL A C 1
ATOM 863 O O . VAL A 1 114 ? -5.270 -3.776 -5.911 1.00 67.19 114 VAL A O 1
ATOM 866 N N . ALA A 1 115 ? -4.433 -5.197 -4.394 1.00 69.62 115 ALA A N 1
ATOM 867 C CA . ALA A 1 115 ? -5.557 -5.057 -3.473 1.00 69.62 115 ALA A CA 1
ATOM 868 C C . ALA A 1 115 ? -5.478 -3.699 -2.759 1.00 69.62 115 ALA A C 1
ATOM 870 O O . ALA A 1 115 ? -4.404 -3.287 -2.319 1.00 69.62 115 ALA A O 1
ATOM 871 N N . LYS A 1 116 ? -6.610 -3.003 -2.648 1.00 77.75 116 LYS A N 1
ATOM 872 C CA . LYS A 1 116 ? -6.705 -1.716 -1.960 1.00 77.75 116 LYS A CA 1
ATOM 873 C C . LYS A 1 116 ? -7.178 -1.949 -0.530 1.00 77.75 116 LYS A C 1
ATOM 875 O O . LYS A 1 116 ? -8.214 -2.572 -0.315 1.00 77.75 116 LYS A O 1
ATOM 880 N N . LEU A 1 117 ? -6.435 -1.434 0.447 1.00 80.44 117 LEU A N 1
ATOM 881 C CA . LEU A 1 117 ? -6.876 -1.433 1.839 1.00 80.44 117 LEU A CA 1
ATOM 882 C C . LEU A 1 117 ? -7.897 -0.308 2.038 1.00 80.44 117 LEU A C 1
ATOM 884 O O . LEU A 1 117 ? -7.560 0.870 1.916 1.00 80.44 117 LEU A O 1
ATOM 888 N N . ILE A 1 118 ? -9.141 -0.672 2.331 1.00 86.56 118 ILE A N 1
ATOM 889 C CA . ILE A 1 118 ? -10.193 0.265 2.717 1.00 86.56 118 ILE A CA 1
ATOM 890 C C . ILE A 1 118 ? -10.286 0.296 4.236 1.00 86.56 118 ILE A C 1
ATOM 892 O O . ILE A 1 118 ? -10.258 -0.748 4.886 1.00 86.56 118 ILE A O 1
ATOM 896 N N . ARG A 1 119 ? -10.407 1.508 4.777 1.00 87.44 119 ARG A N 1
ATOM 897 C CA . ARG A 1 119 ? -10.581 1.789 6.198 1.00 87.44 119 ARG A CA 1
ATOM 898 C C . ARG A 1 119 ? -11.866 2.584 6.401 1.00 87.44 119 ARG A C 1
ATOM 900 O O . ARG A 1 119 ? -12.014 3.648 5.801 1.00 87.44 119 ARG A O 1
ATOM 907 N N . TRP A 1 120 ? -12.739 2.119 7.285 1.00 87.38 120 TRP A N 1
ATOM 908 C CA . TRP A 1 120 ? -13.902 2.871 7.762 1.00 87.38 120 TRP A CA 1
ATOM 909 C C . TRP A 1 120 ? -13.761 3.147 9.252 1.00 87.38 120 TRP A C 1
ATOM 911 O O . TRP A 1 120 ? -13.237 2.316 9.988 1.00 87.38 120 TRP A O 1
ATOM 921 N N . VAL A 1 121 ? -14.232 4.312 9.690 1.00 85.44 121 VAL A N 1
ATOM 922 C CA . VAL A 1 121 ? -14.293 4.668 11.110 1.00 85.44 121 VAL A CA 1
ATOM 923 C C . VAL A 1 121 ? -15.714 5.056 11.430 1.00 85.44 121 VAL A C 1
ATOM 925 O O . VAL A 1 121 ? -16.252 5.976 10.816 1.00 85.44 121 VAL A O 1
ATOM 928 N N . LEU A 1 122 ? -16.293 4.360 12.395 1.00 83.75 122 LEU A N 1
ATOM 929 C CA . LEU A 1 122 ? -17.561 4.721 12.987 1.00 83.75 122 LEU A CA 1
ATOM 930 C C . LEU A 1 122 ? -17.270 5.379 14.342 1.00 83.75 122 LEU A C 1
ATOM 932 O O . LEU A 1 122 ? -16.903 4.669 15.280 1.00 83.75 122 LEU A O 1
ATOM 936 N N . PRO A 1 123 ? -17.352 6.716 14.452 1.00 75.94 123 PRO A N 1
ATOM 937 C CA . PRO A 1 123 ? -17.260 7.375 15.748 1.00 75.94 123 PRO A CA 1
ATOM 938 C C . PRO A 1 123 ? -18.492 7.016 16.584 1.00 75.94 123 PRO A C 1
ATOM 940 O O . PRO A 1 123 ? -19.605 6.982 16.055 1.00 75.94 123 PRO A O 1
ATOM 943 N N . GLU A 1 124 ? -18.310 6.756 17.878 1.00 67.00 124 GLU A N 1
ATOM 944 C CA . GLU A 1 124 ? -19.447 6.562 18.778 1.00 67.00 124 GLU A CA 1
ATOM 945 C C . GLU A 1 124 ? -20.183 7.906 18.920 1.00 67.00 124 GLU A C 1
ATOM 947 O O . GLU A 1 124 ? -19.604 8.923 19.318 1.00 67.00 124 GLU A O 1
ATOM 952 N N . SER A 1 125 ? -21.458 7.961 18.522 1.00 57.22 125 SER A N 1
ATOM 953 C CA . SER A 1 125 ? -22.290 9.130 18.801 1.00 57.22 125 SER A CA 1
ATOM 954 C C . SER A 1 125 ? -22.513 9.186 20.305 1.00 57.22 125 SER A C 1
ATOM 956 O O . SER A 1 125 ? -23.062 8.233 20.859 1.00 57.22 125 SER A O 1
ATOM 958 N N . LYS A 1 126 ? -22.120 10.289 20.957 1.00 54.44 126 LYS A N 1
ATOM 959 C CA . LYS A 1 126 ? -22.459 10.520 22.367 1.00 54.44 126 LYS A CA 1
ATOM 960 C C . LYS A 1 126 ? -23.957 10.242 22.561 1.00 54.44 126 LYS A C 1
ATOM 962 O O . LYS A 1 126 ? -24.744 10.851 21.829 1.00 54.44 126 LYS A O 1
ATOM 967 N N . PRO A 1 127 ? -24.360 9.358 23.489 1.00 51.34 127 PRO A N 1
ATOM 968 C CA . PRO A 1 127 ? -25.759 9.287 23.876 1.00 51.34 127 PRO A CA 1
ATOM 969 C C . PRO A 1 127 ? -26.146 10.673 24.409 1.00 51.34 127 PRO A C 1
ATOM 971 O O . PRO A 1 127 ? -25.451 11.221 25.269 1.00 51.34 127 PRO A O 1
ATOM 974 N N . GLY A 1 128 ? -27.153 11.279 23.779 1.00 41.25 128 GLY A N 1
ATOM 975 C CA . GLY A 1 128 ? -27.741 12.550 24.208 1.00 41.25 128 GLY A CA 1
ATOM 976 C C . GLY A 1 128 ? -28.589 12.391 25.456 1.00 41.25 128 GLY A C 1
ATOM 977 O O . GLY A 1 128 ? -29.058 11.257 25.706 1.00 41.25 128 GLY A O 1
#

Radius of gyration: 32.58 Å; chains: 1; bounding box: 65×53×91 Å